Protein AF-A0A1V6EKN6-F1 (afdb_monomer)

pLDDT: mean 97.77, std 1.46, range [88.81, 98.81]

Foldseek 3Di:
DLVLLVQLLVLLLCQLLDLDPVCNVVSLVSNLVSLLVVLVVCCVQPVPALESDPDCDDVLVSCQVVLLLSLLCCQQVVRDHDPDPSRVRVVSNNVSSCPDPVNPPDDSQLSQQQCLVSSNNAPDQGDDPQEDHHSNDPPPPSVPFDRADSHSHPDDDYCVNRVD

Radius of gyration: 16.69 Å; Cα contacts (8 Å, |Δi|>4): 200; chains: 1; bounding box: 36×35×46 Å

Solvent-accessible surface area (backbone atoms only — not comparable to full-atom values): 9500 Å² total; per-residue (Å²): 117,77,86,52,50,62,62,46,50,50,42,52,53,56,42,42,27,52,80,54,74,88,50,46,61,63,38,50,53,52,42,50,53,45,47,31,55,52,12,53,54,38,52,76,70,27,64,88,47,64,38,80,49,98,54,93,43,72,58,47,66,65,45,38,65,52,61,53,53,48,44,39,34,40,55,51,63,70,50,77,82,67,100,42,81,65,33,45,59,36,46,52,33,50,53,51,39,61,68,34,82,94,47,66,89,69,49,64,68,53,43,41,44,39,43,44,38,28,42,70,47,26,56,95,81,42,70,55,93,94,49,91,69,50,51,70,48,73,76,62,50,70,88,80,30,54,81,60,80,50,53,48,86,85,54,83,81,52,41,70,67,42,49,91

Structure (mmCIF, N/CA/C/O backbone):
data_AF-A0A1V6EKN6-F1
#
_entry.id   AF-A0A1V6EKN6-F1
#
loop_
_atom_site.group_PDB
_atom_site.id
_atom_site.type_symbol
_atom_site.label_atom_id
_atom_site.label_alt_id
_atom_site.label_comp_id
_atom_site.label_asym_id
_atom_site.label_entity_id
_atom_site.label_seq_id
_atom_site.pdbx_PDB_ins_code
_atom_site.Cartn_x
_atom_site.Cartn_y
_atom_site.Cartn_z
_atom_site.occupancy
_atom_site.B_iso_or_equiv
_atom_site.auth_seq_id
_atom_site.auth_comp_id
_atom_site.auth_asym_id
_atom_site.a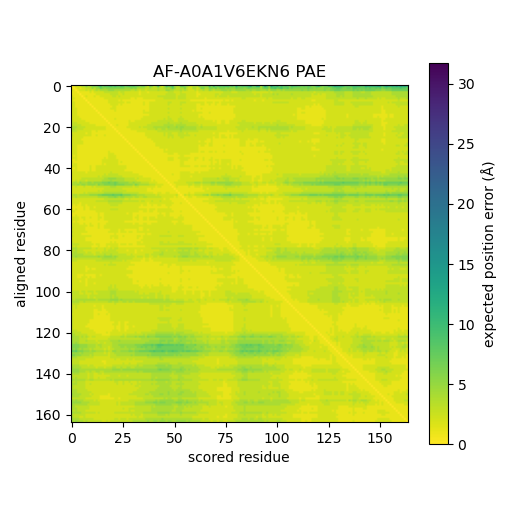uth_atom_id
_atom_site.pdbx_PDB_model_num
ATOM 1 N N . MET A 1 1 ? 17.759 -1.521 -8.367 1.00 88.81 1 MET A N 1
ATOM 2 C CA . MET A 1 1 ? 16.329 -1.623 -8.020 1.00 88.81 1 MET A CA 1
ATOM 3 C C . MET A 1 1 ? 16.087 -1.834 -6.526 1.00 88.81 1 MET A C 1
ATOM 5 O O . MET A 1 1 ? 15.635 -0.910 -5.876 1.00 88.81 1 MET A O 1
ATOM 9 N N . THR A 1 2 ? 16.409 -2.986 -5.925 1.00 92.81 2 THR A N 1
ATOM 10 C CA . THR A 1 2 ? 15.897 -3.352 -4.579 1.00 92.81 2 THR A CA 1
ATOM 11 C C . THR A 1 2 ? 16.437 -2.572 -3.381 1.00 92.81 2 THR A C 1
ATOM 13 O O . THR A 1 2 ? 16.024 -2.876 -2.279 1.00 92.81 2 THR A O 1
ATOM 16 N N . ARG A 1 3 ? 17.337 -1.598 -3.570 1.00 94.31 3 ARG A N 1
ATOM 17 C CA . ARG A 1 3 ? 17.730 -0.623 -2.529 1.00 94.31 3 ARG A CA 1
ATOM 18 C C . ARG A 1 3 ? 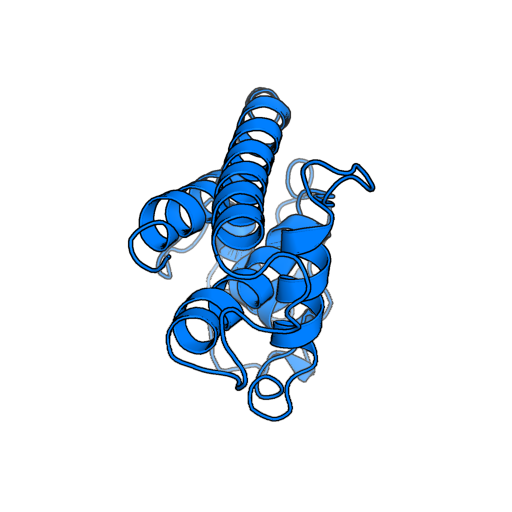16.782 0.588 -2.449 1.00 94.31 3 ARG A C 1
ATOM 20 O O . ARG A 1 3 ? 17.006 1.485 -1.646 1.00 94.31 3 ARG A O 1
ATOM 27 N N . LEU A 1 4 ? 15.813 0.674 -3.365 1.00 95.69 4 LEU A N 1
ATOM 28 C CA . LEU A 1 4 ? 14.796 1.733 -3.426 1.00 95.69 4 LEU A CA 1
ATOM 29 C C . LEU A 1 4 ? 13.544 1.389 -2.598 1.00 95.69 4 LEU A C 1
ATOM 31 O O . LEU A 1 4 ? 12.699 2.240 -2.343 1.00 95.69 4 LEU A O 1
ATOM 35 N N . GLU A 1 5 ? 13.422 0.130 -2.195 1.00 96.94 5 GLU A N 1
ATOM 36 C CA . GLU A 1 5 ? 12.321 -0.452 -1.436 1.00 96.94 5 GLU A CA 1
ATOM 37 C C . GLU A 1 5 ? 12.108 0.204 -0.064 1.00 96.94 5 GLU A C 1
ATOM 39 O O . GLU A 1 5 ? 10.972 0.329 0.378 1.00 96.94 5 GLU A O 1
ATOM 44 N N . GLY A 1 6 ? 13.176 0.634 0.611 1.00 97.62 6 GLY A N 1
ATOM 45 C CA . GLY A 1 6 ? 13.148 1.073 2.000 1.00 97.62 6 GLY A CA 1
ATOM 46 C C . GLY A 1 6 ? 12.480 2.431 2.127 1.00 97.62 6 GLY A C 1
ATOM 47 O O . GLY A 1 6 ? 11.565 2.603 2.934 1.00 97.62 6 GLY A O 1
ATOM 48 N N . GLU A 1 7 ? 12.877 3.377 1.276 1.00 97.56 7 GLU A N 1
ATOM 49 C CA . GLU A 1 7 ? 12.224 4.683 1.169 1.00 97.56 7 GLU A CA 1
ATOM 50 C C . GLU A 1 7 ? 10.791 4.549 0.638 1.00 97.56 7 GLU A C 1
ATOM 52 O O . GLU A 1 7 ? 9.881 5.164 1.192 1.00 97.56 7 GLU A O 1
ATOM 57 N N . PHE A 1 8 ? 10.569 3.699 -0.374 1.00 98.44 8 PHE A N 1
ATOM 58 C CA . PHE A 1 8 ? 9.241 3.426 -0.933 1.00 98.44 8 PHE A CA 1
ATOM 59 C C . PHE A 1 8 ? 8.271 2.892 0.134 1.00 98.44 8 PHE A C 1
ATOM 61 O O . PHE A 1 8 ? 7.187 3.440 0.330 1.00 98.44 8 PHE A O 1
ATOM 68 N N . CYS A 1 9 ? 8.695 1.864 0.874 1.00 98.00 9 CYS A N 1
ATOM 69 C CA . CYS A 1 9 ? 7.962 1.259 1.983 1.00 98.00 9 CYS A CA 1
ATOM 70 C C . CYS A 1 9 ? 7.680 2.285 3.087 1.00 98.00 9 CYS A C 1
ATOM 72 O O . CYS A 1 9 ? 6.528 2.481 3.482 1.00 98.00 9 CYS A O 1
ATOM 74 N N . THR A 1 10 ? 8.723 2.982 3.548 1.00 98.31 10 THR A N 1
ATOM 75 C CA . THR A 1 10 ? 8.615 3.973 4.625 1.00 98.31 10 THR A CA 1
ATOM 76 C C . THR A 1 10 ? 7.638 5.084 4.257 1.00 98.31 10 THR A C 1
ATOM 78 O O . THR A 1 10 ? 6.778 5.421 5.067 1.00 98.31 10 THR A O 1
ATOM 81 N N . GLN A 1 11 ? 7.711 5.613 3.032 1.00 98.62 11 GLN A N 1
ATOM 82 C CA . GLN A 1 11 ? 6.824 6.680 2.574 1.00 98.62 11 GLN A CA 1
ATOM 83 C C . GLN A 1 11 ? 5.352 6.258 2.626 1.00 98.62 11 GLN A C 1
ATOM 85 O O . GLN A 1 11 ? 4.531 6.993 3.175 1.00 98.62 11 GLN A O 1
ATOM 90 N N . GLY A 1 12 ? 5.013 5.071 2.113 1.00 98.62 12 GLY A N 1
ATOM 91 C CA . GLY A 1 12 ? 3.629 4.595 2.122 1.00 98.62 12 GLY A CA 1
ATOM 92 C C . GLY A 1 12 ? 3.100 4.317 3.531 1.00 98.62 12 GLY A C 1
ATOM 93 O O . GLY A 1 12 ? 1.957 4.656 3.836 1.00 98.62 12 GLY A O 1
ATOM 94 N N . TYR A 1 13 ? 3.934 3.784 4.429 1.00 98.69 13 TYR A N 1
ATOM 95 C CA . TYR A 1 13 ? 3.543 3.566 5.824 1.00 98.69 13 TYR A CA 1
ATOM 96 C C . TYR A 1 13 ? 3.384 4.866 6.619 1.00 98.69 13 TYR A C 1
ATOM 98 O O . TYR A 1 13 ? 2.426 5.012 7.377 1.00 98.69 13 TYR A O 1
ATOM 106 N N . VAL A 1 14 ? 4.282 5.836 6.433 1.00 98.62 14 VAL A N 1
ATOM 107 C CA . VAL A 1 14 ? 4.130 7.172 7.027 1.00 98.62 14 VAL A CA 1
ATOM 108 C C . VAL A 1 14 ? 2.857 7.839 6.506 1.00 98.62 14 VAL A C 1
ATOM 110 O O . VAL A 1 14 ? 2.146 8.481 7.280 1.00 98.62 14 VAL A O 1
ATOM 113 N N . PHE A 1 15 ? 2.537 7.654 5.222 1.00 98.69 15 PHE A N 1
ATOM 114 C CA . PHE A 1 15 ? 1.326 8.203 4.632 1.00 98.69 15 PHE A CA 1
ATOM 115 C C . PHE A 1 15 ? 0.061 7.588 5.247 1.00 98.69 15 PHE A C 1
ATOM 117 O O . PHE A 1 15 ? -0.749 8.314 5.825 1.00 98.69 15 PHE A O 1
ATOM 124 N N . VAL A 1 16 ? -0.081 6.259 5.245 1.00 98.62 16 VAL A N 1
ATOM 125 C CA . VAL A 1 16 ? -1.283 5.622 5.808 1.00 98.62 16 VAL A CA 1
ATOM 126 C C . VAL A 1 16 ? -1.446 5.899 7.305 1.00 98.62 16 VAL A C 1
ATOM 128 O O . VAL A 1 16 ? -2.569 6.102 7.750 1.00 98.62 16 VAL A O 1
ATOM 131 N N . MET A 1 17 ? -0.361 6.014 8.077 1.00 98.50 17 MET A N 1
ATOM 132 C CA . MET A 1 17 ? -0.445 6.278 9.521 1.00 98.50 17 MET A CA 1
ATOM 133 C C . MET A 1 17 ? -0.704 7.742 9.886 1.00 98.50 17 MET A C 1
ATOM 135 O O . MET A 1 17 ? -1.119 8.034 11.009 1.00 98.50 17 MET A O 1
ATOM 139 N N . ASN A 1 18 ? -0.506 8.681 8.962 1.00 98.44 18 ASN A N 1
ATOM 140 C CA . ASN A 1 18 ? -0.689 10.103 9.228 1.00 98.44 18 ASN A CA 1
ATOM 141 C C . ASN A 1 18 ? -2.134 10.444 9.642 1.00 98.44 18 ASN A C 1
ATOM 143 O O . ASN A 1 18 ? -3.049 10.272 8.846 1.00 98.44 18 ASN A O 1
ATOM 147 N N . GLN A 1 19 ? -2.328 11.003 10.841 1.00 98.06 19 GLN A N 1
ATOM 148 C CA . GLN A 1 19 ? -3.636 11.483 11.322 1.00 98.06 19 GLN A CA 1
ATOM 149 C C . GLN A 1 19 ? -3.855 12.993 11.112 1.00 98.06 19 GLN A C 1
ATOM 151 O O . GLN A 1 19 ? -4.906 13.512 11.467 1.00 98.06 19 GLN A O 1
ATOM 156 N N . ASN A 1 20 ? -2.884 13.714 10.538 1.00 98.06 20 ASN A N 1
ATOM 157 C CA . ASN A 1 20 ? -3.021 15.141 10.246 1.00 98.06 20 ASN A CA 1
ATOM 158 C C . ASN A 1 20 ? -3.422 15.357 8.775 1.00 98.06 20 ASN A C 1
ATOM 160 O O . ASN A 1 20 ? -2.596 15.185 7.875 1.00 98.06 20 ASN A O 1
ATOM 164 N N . SER A 1 21 ? -4.668 15.766 8.529 1.00 97.12 21 SER A N 1
ATOM 165 C CA . SER A 1 21 ? -5.197 16.007 7.179 1.00 97.12 21 SER A CA 1
ATOM 166 C C . SER A 1 21 ? -4.438 17.096 6.409 1.00 97.12 21 SER A C 1
ATOM 168 O O . SER A 1 21 ? -4.288 16.980 5.195 1.00 97.12 21 SER A O 1
ATOM 170 N N . GLU A 1 22 ? -3.860 18.091 7.085 1.00 98.12 22 GLU A N 1
ATOM 171 C CA . GLU A 1 22 ? -3.063 19.154 6.450 1.00 98.12 22 GLU A CA 1
ATOM 172 C C . GLU A 1 22 ? -1.770 18.616 5.820 1.00 98.12 22 GLU A C 1
ATOM 174 O O . GLU A 1 22 ? -1.237 19.193 4.874 1.00 98.12 22 GLU A O 1
ATOM 179 N N . ARG A 1 23 ? -1.261 17.478 6.312 1.00 98.19 23 ARG A N 1
ATOM 180 C CA . ARG A 1 23 ? -0.052 16.829 5.777 1.00 98.19 23 ARG A CA 1
ATOM 181 C C . ARG A 1 23 ? -0.335 15.866 4.630 1.00 98.19 23 ARG A C 1
ATOM 183 O O . ARG A 1 23 ? 0.617 15.366 4.029 1.00 98.19 23 ARG A O 1
ATOM 190 N N . ARG A 1 24 ? -1.609 15.587 4.337 1.00 98.38 24 ARG A N 1
ATOM 191 C CA . ARG A 1 24 ? -2.024 14.585 3.349 1.00 98.38 24 ARG A CA 1
ATOM 192 C C . ARG A 1 24 ? -1.392 14.838 1.983 1.00 98.38 24 ARG A C 1
ATOM 194 O O . ARG A 1 24 ? -0.789 13.929 1.424 1.00 98.38 24 ARG A O 1
ATOM 201 N N . GLU A 1 25 ? -1.467 16.071 1.483 1.00 98.44 25 GLU A N 1
ATOM 202 C CA . GLU A 1 25 ? -0.964 16.386 0.141 1.00 98.44 25 GLU A CA 1
ATOM 203 C C . GLU A 1 25 ? 0.557 16.232 0.041 1.00 98.44 25 GLU A C 1
ATOM 205 O O . GLU A 1 25 ? 1.059 15.579 -0.867 1.00 98.44 25 GLU A O 1
ATOM 210 N N . ALA A 1 26 ? 1.302 16.719 1.035 1.00 98.62 26 ALA A N 1
ATOM 211 C CA . ALA A 1 26 ? 2.755 16.561 1.061 1.00 98.62 26 ALA A CA 1
ATOM 212 C C . ALA A 1 26 ? 3.186 15.079 1.083 1.00 98.62 26 ALA A C 1
ATOM 214 O O . ALA A 1 26 ? 4.195 14.702 0.484 1.00 98.62 26 ALA A O 1
ATOM 215 N N . LEU A 1 27 ? 2.425 14.219 1.768 1.00 98.75 27 LEU A N 1
ATOM 216 C CA . LEU A 1 27 ? 2.689 12.778 1.820 1.00 98.75 27 LEU A CA 1
ATOM 217 C C . LEU A 1 27 ? 2.309 12.073 0.513 1.00 98.75 27 LEU A C 1
ATOM 219 O O . LEU A 1 27 ? 3.058 11.197 0.069 1.00 98.75 27 LEU A O 1
ATOM 223 N N . ARG A 1 28 ? 1.215 12.501 -0.130 1.00 98.75 28 ARG A N 1
ATOM 224 C CA . ARG A 1 28 ? 0.832 12.084 -1.484 1.00 98.75 28 ARG A CA 1
ATOM 225 C C . ARG A 1 28 ? 1.933 12.420 -2.487 1.00 98.75 28 ARG A C 1
ATOM 227 O O . ARG A 1 28 ? 2.390 11.528 -3.196 1.00 98.75 28 ARG A O 1
ATOM 234 N N . GLU A 1 29 ? 2.410 13.662 -2.514 1.00 98.69 29 GLU A N 1
ATOM 235 C CA . GLU A 1 29 ? 3.522 14.079 -3.377 1.00 98.69 29 GLU A CA 1
ATOM 236 C C . GLU A 1 29 ? 4.796 13.273 -3.105 1.00 98.69 29 GLU A C 1
ATOM 238 O O . GLU A 1 29 ? 5.493 12.868 -4.036 1.00 98.69 29 GLU A O 1
ATOM 243 N N . GLY A 1 30 ? 5.102 13.007 -1.832 1.00 98.69 30 GLY A N 1
ATOM 244 C CA . GLY A 1 30 ? 6.216 12.144 -1.452 1.00 98.69 30 GLY A CA 1
ATOM 245 C C . GLY A 1 30 ? 6.076 10.736 -2.033 1.00 98.69 30 GLY A C 1
ATOM 246 O O . GLY A 1 30 ? 7.043 10.200 -2.569 1.00 98.69 30 GLY A O 1
ATOM 247 N N . MET A 1 31 ? 4.872 10.159 -1.998 1.00 98.75 31 MET A N 1
ATOM 248 C CA . MET A 1 31 ? 4.600 8.846 -2.585 1.00 98.75 31 MET A CA 1
ATOM 249 C C . MET A 1 31 ? 4.761 8.857 -4.112 1.00 98.75 31 MET A C 1
ATOM 251 O O . MET A 1 31 ? 5.389 7.956 -4.669 1.00 98.75 31 MET A O 1
ATOM 255 N N . LEU A 1 32 ? 4.270 9.902 -4.788 1.00 98.81 32 LEU A N 1
ATOM 256 C CA . LEU A 1 32 ? 4.445 10.081 -6.234 1.00 98.81 32 LEU A CA 1
ATOM 257 C C . LEU A 1 32 ? 5.923 10.170 -6.629 1.00 98.81 32 LEU A C 1
ATOM 259 O O . LEU A 1 32 ? 6.338 9.510 -7.578 1.00 98.81 32 LEU A O 1
ATOM 263 N N . LYS A 1 33 ? 6.746 10.899 -5.864 1.00 98.69 33 LYS A N 1
ATOM 264 C CA . LYS A 1 33 ? 8.202 10.969 -6.091 1.00 98.69 33 LYS A CA 1
ATOM 265 C C . LYS A 1 33 ? 8.866 9.594 -6.017 1.00 98.69 33 LYS A C 1
ATOM 267 O O . LYS A 1 33 ? 9.761 9.310 -6.810 1.00 98.69 33 LYS A O 1
ATOM 272 N N . GLN A 1 34 ? 8.420 8.727 -5.105 1.00 98.75 34 GLN A N 1
ATOM 273 C CA . GLN A 1 34 ? 8.945 7.363 -5.026 1.00 98.75 34 GLN A CA 1
ATOM 274 C C . GLN A 1 34 ? 8.557 6.535 -6.261 1.00 98.75 34 GLN A C 1
ATOM 276 O O . GLN A 1 34 ? 9.409 5.850 -6.820 1.00 98.75 34 GLN A O 1
ATOM 281 N N . TYR A 1 35 ? 7.315 6.645 -6.746 1.00 98.69 35 TYR A N 1
ATOM 282 C CA . TYR A 1 35 ? 6.912 5.996 -8.001 1.00 98.69 35 TYR A CA 1
ATOM 283 C C . TYR A 1 35 ? 7.682 6.524 -9.218 1.00 98.69 35 TYR A C 1
ATOM 285 O O . TYR A 1 35 ? 8.125 5.716 -10.029 1.00 98.69 35 TYR A O 1
ATOM 293 N N . ALA A 1 36 ? 7.903 7.838 -9.324 1.00 98.62 36 ALA A N 1
ATOM 294 C CA . ALA A 1 36 ? 8.723 8.425 -10.389 1.00 98.62 36 ALA A CA 1
ATOM 295 C C . ALA A 1 36 ? 10.156 7.866 -10.370 1.00 98.62 36 ALA A C 1
ATOM 297 O O . ALA A 1 36 ? 10.671 7.440 -11.395 1.00 98.62 36 ALA A O 1
ATOM 298 N N . ARG A 1 37 ? 10.773 7.746 -9.187 1.00 98.62 37 ARG A N 1
ATOM 299 C CA . ARG A 1 37 ? 12.119 7.166 -9.049 1.00 98.62 37 ARG A CA 1
ATOM 300 C C . ARG A 1 37 ? 12.187 5.703 -9.501 1.00 98.62 37 ARG A C 1
ATOM 302 O O . ARG A 1 37 ? 13.180 5.289 -10.096 1.00 98.62 37 ARG A O 1
ATOM 309 N N . LEU A 1 38 ? 11.152 4.911 -9.212 1.00 98.62 38 LEU A N 1
ATOM 310 C CA . LEU A 1 38 ? 11.047 3.540 -9.724 1.00 98.62 38 LEU A CA 1
ATOM 311 C C . LEU A 1 38 ? 10.857 3.529 -11.247 1.00 98.62 38 LEU A C 1
ATOM 313 O O . LEU A 1 38 ? 11.459 2.697 -11.922 1.00 98.62 38 LEU A O 1
ATOM 317 N N . ASN A 1 39 ? 10.053 4.452 -11.779 1.00 98.69 39 ASN A N 1
ATOM 318 C CA . ASN A 1 39 ? 9.840 4.615 -13.214 1.00 98.69 39 ASN A CA 1
ATOM 319 C C . ASN A 1 39 ? 11.150 4.922 -13.942 1.00 98.69 39 ASN A C 1
ATOM 321 O O . ASN A 1 39 ? 11.481 4.223 -14.892 1.00 98.69 39 ASN A O 1
ATOM 325 N N . ASP A 1 40 ? 11.915 5.900 -13.460 1.00 98.56 40 ASP A N 1
ATOM 326 C CA . ASP A 1 40 ? 13.195 6.298 -14.051 1.00 98.56 40 ASP A CA 1
ATOM 327 C C . ASP A 1 40 ? 14.179 5.122 -14.093 1.00 98.56 40 ASP A C 1
ATOM 329 O O . ASP A 1 40 ? 14.785 4.855 -15.129 1.00 98.56 40 ASP A O 1
ATOM 333 N N . PHE A 1 41 ? 14.265 4.346 -13.004 1.00 98.62 41 PHE A N 1
ATOM 334 C CA . PHE A 1 41 ? 15.094 3.140 -12.969 1.00 98.62 41 PHE A CA 1
ATOM 335 C C . PHE A 1 41 ? 14.649 2.106 -14.017 1.00 98.62 41 PHE A C 1
ATOM 337 O O . PHE A 1 41 ? 15.477 1.503 -14.699 1.00 98.62 41 PHE A O 1
ATOM 344 N N . LEU A 1 42 ? 13.342 1.872 -14.152 1.00 98.62 42 LEU A N 1
ATOM 345 C CA . LEU A 1 42 ? 12.816 0.922 -15.133 1.00 98.62 42 LEU A CA 1
ATOM 346 C C . LEU A 1 42 ? 13.025 1.408 -16.571 1.00 98.62 42 LEU A C 1
ATOM 348 O O . LEU A 1 42 ? 13.329 0.595 -17.436 1.00 98.62 42 LEU A O 1
ATOM 352 N N . MET A 1 43 ? 12.899 2.710 -16.825 1.00 98.44 43 ME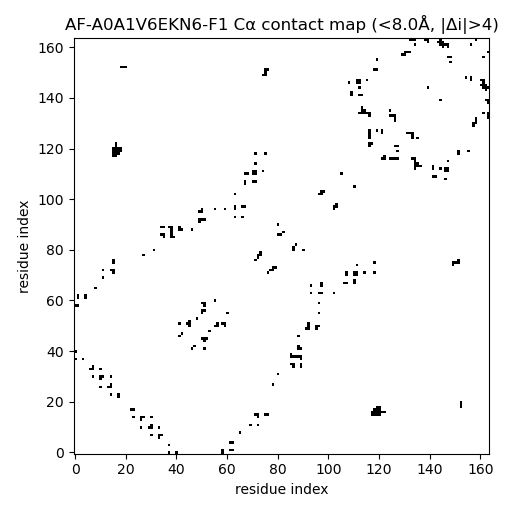T A N 1
ATOM 353 C CA . MET A 1 43 ? 13.160 3.306 -18.137 1.00 98.44 43 MET A CA 1
ATOM 354 C C . MET A 1 43 ? 14.630 3.186 -18.545 1.00 98.44 43 MET A C 1
ATOM 356 O O . MET A 1 43 ? 14.916 2.946 -19.714 1.00 98.44 43 MET A O 1
ATOM 360 N N . GLU A 1 44 ? 15.562 3.313 -17.598 1.00 98.25 44 GLU A N 1
ATOM 361 C CA . GLU A 1 44 ? 16.997 3.163 -17.862 1.00 98.25 44 GLU A CA 1
ATOM 362 C C . GLU A 1 44 ? 17.382 1.717 -18.216 1.00 98.25 44 GLU A C 1
ATOM 364 O O . GLU A 1 44 ? 18.247 1.492 -19.063 1.00 98.25 44 GLU A O 1
ATOM 369 N N . HIS A 1 45 ? 16.755 0.729 -17.573 1.00 98.06 45 HIS A N 1
ATOM 370 C CA . HIS A 1 45 ? 17.226 -0.658 -17.627 1.00 98.06 45 HIS A CA 1
ATOM 371 C C . HIS A 1 45 ? 16.333 -1.622 -18.412 1.00 98.06 45 HIS A C 1
ATOM 373 O O . HIS A 1 45 ? 16.831 -2.628 -18.911 1.00 98.06 45 HIS A O 1
ATOM 379 N N . ALA A 1 46 ? 15.034 -1.348 -18.517 1.00 97.50 46 ALA A N 1
ATOM 380 C CA . ALA A 1 46 ? 14.061 -2.220 -19.168 1.00 97.50 46 ALA A CA 1
ATOM 381 C C . ALA A 1 46 ? 12.856 -1.418 -19.698 1.00 97.50 46 ALA A C 1
ATOM 383 O O . ALA A 1 46 ? 11.729 -1.689 -19.273 1.00 97.50 46 ALA A O 1
ATOM 384 N N . PRO A 1 47 ? 13.049 -0.432 -20.597 1.00 97.44 47 PRO A N 1
ATOM 385 C CA . PRO A 1 47 ? 11.989 0.490 -21.020 1.00 97.44 47 PRO A CA 1
ATOM 386 C C . PRO A 1 47 ? 10.778 -0.217 -21.642 1.00 97.44 47 PRO A C 1
ATOM 388 O O . PRO A 1 47 ? 9.647 0.167 -21.365 1.00 97.44 47 PRO A O 1
ATOM 391 N N . ASP A 1 48 ? 11.008 -1.301 -22.385 1.00 96.50 48 ASP A N 1
ATOM 392 C CA . ASP A 1 48 ? 9.956 -2.050 -23.089 1.00 96.50 48 ASP A CA 1
ATOM 393 C C . ASP A 1 48 ? 9.574 -3.373 -22.390 1.00 96.50 48 ASP A C 1
ATOM 395 O O . ASP A 1 48 ? 8.742 -4.136 -22.880 1.00 96.50 48 ASP A O 1
ATOM 399 N N . GLY A 1 49 ? 10.207 -3.681 -21.253 1.00 96.00 49 GLY A N 1
ATOM 400 C CA . GLY A 1 49 ? 10.024 -4.947 -20.540 1.00 96.00 49 GLY A CA 1
ATOM 401 C C . GLY A 1 49 ? 8.691 -5.033 -19.791 1.00 96.00 49 GLY A C 1
ATOM 402 O O . GLY A 1 49 ? 8.179 -4.038 -19.279 1.00 96.00 49 GLY A O 1
ATOM 403 N N . THR A 1 50 ? 8.151 -6.246 -19.647 1.00 97.88 50 THR A N 1
ATOM 404 C CA . THR A 1 50 ? 7.024 -6.490 -18.723 1.00 97.88 50 THR A CA 1
ATOM 405 C C . THR A 1 50 ? 7.514 -6.411 -17.274 1.00 97.88 50 THR A C 1
ATOM 407 O O . THR A 1 50 ? 7.021 -5.607 -16.479 1.00 97.88 50 THR A O 1
ATOM 410 N N . TYR A 1 51 ? 8.556 -7.184 -16.960 1.00 98.50 51 TYR A N 1
ATOM 411 C CA . TYR A 1 51 ? 9.277 -7.168 -15.688 1.00 98.50 51 TYR A CA 1
ATOM 412 C C . TYR A 1 51 ? 10.583 -6.368 -15.809 1.00 98.50 51 TYR A C 1
ATOM 414 O O . TYR A 1 51 ? 10.803 -5.685 -16.814 1.00 98.50 51 TYR A O 1
ATOM 422 N N . LEU A 1 52 ? 11.424 -6.375 -14.770 1.00 98.19 52 LEU A N 1
ATOM 423 C CA . LEU A 1 52 ? 12.760 -5.774 -14.842 1.00 98.19 52 LEU A CA 1
ATOM 424 C C . LEU A 1 52 ? 13.687 -6.551 -15.793 1.00 98.19 52 LEU A C 1
ATOM 426 O O . LEU A 1 52 ? 14.543 -5.956 -16.438 1.00 98.19 52 LEU A O 1
ATOM 430 N N . PHE A 1 53 ? 13.509 -7.866 -15.866 1.00 97.06 53 PHE A N 1
ATOM 431 C CA . PHE A 1 53 ? 14.160 -8.752 -16.829 1.00 97.06 53 PHE A CA 1
ATOM 432 C C . PHE A 1 53 ? 13.084 -9.607 -17.513 1.00 97.06 53 PHE A C 1
ATOM 434 O O . PHE A 1 53 ? 11.908 -9.248 -17.486 1.00 97.06 53 PHE A O 1
ATOM 441 N N . ASP A 1 54 ? 13.475 -10.721 -18.123 1.00 95.81 54 ASP A N 1
ATOM 442 C CA . ASP A 1 54 ? 12.565 -11.554 -18.915 1.00 95.81 54 ASP A CA 1
ATOM 443 C C . ASP A 1 54 ? 11.447 -12.196 -18.069 1.00 95.81 54 ASP A C 1
ATOM 445 O O . ASP A 1 54 ? 10.307 -12.288 -18.521 1.00 95.81 54 ASP A O 1
ATOM 449 N N . ASP A 1 55 ? 11.747 -12.563 -16.819 1.00 97.56 55 ASP A N 1
ATOM 450 C CA . ASP A 1 55 ? 10.838 -13.285 -15.923 1.00 97.56 55 ASP A CA 1
ATOM 451 C C . ASP A 1 55 ? 10.540 -12.520 -14.623 1.00 97.56 55 ASP A C 1
ATOM 453 O O . ASP A 1 55 ? 11.297 -11.641 -14.197 1.00 97.56 55 ASP A O 1
ATOM 457 N N . PHE A 1 56 ? 9.454 -12.911 -13.944 1.00 98.38 56 PHE A N 1
ATOM 458 C CA . PHE A 1 56 ? 9.148 -12.455 -12.586 1.00 98.38 56 PHE A CA 1
ATOM 459 C C . PHE A 1 56 ? 10.265 -12.908 -11.636 1.00 98.38 56 PHE A C 1
ATOM 461 O O . PHE A 1 56 ? 10.405 -14.098 -11.341 1.00 98.38 56 PHE A O 1
ATOM 468 N N . GLY A 1 57 ? 11.070 -11.960 -11.157 1.00 97.69 57 GLY A N 1
ATOM 469 C CA . GLY A 1 57 ? 12.321 -12.258 -10.480 1.00 97.69 57 GLY A CA 1
ATOM 470 C C . GLY A 1 57 ? 12.442 -11.624 -9.101 1.00 97.69 57 GLY A C 1
ATOM 471 O O . GLY A 1 57 ? 11.482 -11.432 -8.349 1.00 97.69 57 GLY A O 1
ATOM 472 N N . TRP A 1 58 ? 13.689 -11.327 -8.742 1.00 98.25 58 TRP A N 1
ATOM 473 C CA . TRP A 1 58 ? 14.048 -10.815 -7.423 1.00 98.25 58 TRP A CA 1
ATOM 474 C C . TRP A 1 58 ? 13.400 -9.459 -7.116 1.00 98.25 58 TRP A C 1
ATOM 476 O O . TRP A 1 58 ? 12.889 -9.254 -6.016 1.00 98.25 58 TRP A O 1
ATOM 486 N N . ALA A 1 59 ? 13.403 -8.531 -8.078 1.00 98.38 59 ALA A N 1
ATOM 487 C CA . ALA A 1 59 ? 12.835 -7.203 -7.869 1.00 98.38 59 ALA A CA 1
ATOM 488 C C . ALA A 1 59 ? 11.316 -7.278 -7.673 1.00 98.38 59 ALA A C 1
ATOM 490 O O . ALA A 1 59 ? 10.789 -6.710 -6.721 1.00 98.38 59 ALA A O 1
ATOM 491 N N . GLU A 1 60 ? 10.628 -8.034 -8.519 1.00 98.75 60 GLU A N 1
ATOM 492 C CA . GLU A 1 60 ? 9.186 -8.238 -8.448 1.00 98.75 60 GLU A CA 1
ATOM 493 C C . GLU A 1 60 ? 8.799 -8.906 -7.124 1.00 98.75 60 GLU A C 1
ATOM 495 O O . GLU A 1 60 ? 7.871 -8.454 -6.455 1.00 98.75 60 GLU A O 1
ATOM 500 N N . THR A 1 61 ? 9.563 -9.908 -6.677 1.00 98.38 61 THR A N 1
ATOM 501 C CA . THR A 1 61 ? 9.345 -10.571 -5.380 1.00 98.38 61 THR A CA 1
ATOM 502 C C . THR A 1 61 ? 9.447 -9.591 -4.205 1.00 98.38 61 THR A C 1
ATOM 504 O O . THR A 1 61 ? 8.674 -9.687 -3.253 1.00 98.38 61 THR A O 1
ATOM 507 N N . VAL A 1 62 ? 10.365 -8.619 -4.269 1.00 98.44 62 VAL A N 1
ATOM 508 C CA . VAL A 1 62 ? 10.518 -7.584 -3.233 1.00 98.44 62 VAL A CA 1
ATOM 509 C C . VAL A 1 62 ? 9.383 -6.557 -3.274 1.00 98.44 62 VAL A C 1
ATOM 511 O O . VAL A 1 62 ? 8.849 -6.200 -2.225 1.00 98.44 62 VAL A O 1
ATOM 514 N N . PHE A 1 63 ? 9.009 -6.060 -4.454 1.00 98.69 63 PHE A N 1
ATOM 515 C CA . PHE A 1 63 ? 8.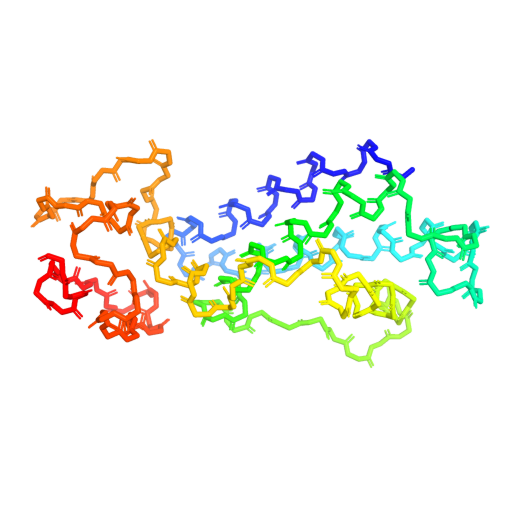083 -4.927 -4.574 1.00 98.69 63 PHE A CA 1
ATOM 516 C C . PHE A 1 63 ? 6.603 -5.318 -4.607 1.00 98.69 63 PHE A C 1
ATOM 518 O O . PHE A 1 63 ? 5.774 -4.558 -4.105 1.00 98.69 63 PHE A O 1
ATOM 525 N N . THR A 1 64 ? 6.254 -6.500 -5.124 1.00 98.75 64 THR A N 1
ATOM 526 C CA . THR A 1 64 ? 4.853 -6.947 -5.253 1.00 98.75 64 THR A CA 1
ATOM 527 C C . THR A 1 64 ? 4.082 -6.869 -3.930 1.00 98.75 64 THR A C 1
ATOM 529 O O . THR A 1 64 ? 3.013 -6.254 -3.906 1.00 98.75 64 THR A O 1
ATOM 532 N N . PRO A 1 65 ? 4.614 -7.359 -2.790 1.00 98.44 65 PRO A N 1
ATOM 533 C CA . PRO A 1 65 ? 3.910 -7.250 -1.514 1.00 98.44 65 PRO A CA 1
ATOM 534 C C . PRO A 1 65 ? 3.724 -5.806 -1.027 1.00 98.44 65 PRO A C 1
ATOM 536 O O . PRO A 1 65 ? 2.834 -5.550 -0.217 1.00 98.44 65 PRO A O 1
ATOM 539 N N . PHE A 1 66 ? 4.559 -4.855 -1.457 1.00 98.38 66 PHE A N 1
ATOM 540 C CA . PHE A 1 66 ? 4.379 -3.439 -1.121 1.00 98.38 66 PHE A CA 1
ATOM 541 C C . PHE A 1 66 ? 3.316 -2.783 -1.997 1.00 98.38 66 PHE A C 1
ATOM 543 O O . PHE A 1 66 ? 2.489 -2.047 -1.466 1.00 98.38 66 PHE A O 1
ATOM 550 N N . PHE A 1 67 ? 3.261 -3.113 -3.290 1.00 98.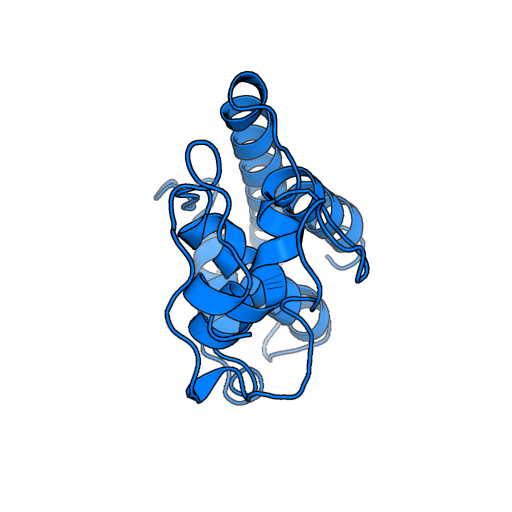56 67 PHE A N 1
ATOM 551 C CA . PHE A 1 67 ? 2.160 -2.684 -4.155 1.00 98.56 67 PHE A CA 1
ATOM 552 C C . PHE A 1 67 ? 0.806 -3.156 -3.622 1.00 98.56 67 PHE A C 1
ATOM 554 O O . PHE A 1 67 ? -0.118 -2.355 -3.527 1.00 98.56 67 PHE A O 1
ATOM 561 N N . MET A 1 68 ? 0.719 -4.415 -3.181 1.00 98.62 68 MET A N 1
ATOM 562 C CA . MET A 1 68 ? -0.485 -4.951 -2.536 1.00 98.62 68 MET A CA 1
ATOM 563 C C . MET A 1 68 ? -0.833 -4.210 -1.250 1.00 98.62 68 MET A C 1
ATOM 565 O O . MET A 1 68 ? -1.968 -3.798 -1.049 1.00 98.62 68 MET A O 1
ATOM 569 N N . ARG A 1 69 ? 0.140 -4.009 -0.354 1.00 98.06 69 ARG A N 1
ATOM 570 C CA . ARG A 1 69 ? -0.111 -3.280 0.896 1.00 98.06 69 ARG A CA 1
ATOM 571 C C . ARG A 1 69 ? -0.640 -1.880 0.616 1.00 98.06 69 ARG A C 1
ATOM 573 O O . ARG A 1 69 ? -1.604 -1.460 1.240 1.00 98.06 69 ARG A O 1
ATOM 580 N N . PHE A 1 70 ? -0.095 -1.192 -0.379 1.00 98.56 70 PHE A N 1
ATOM 581 C CA . PHE A 1 70 ? -0.512 0.164 -0.723 1.00 98.56 70 PHE A CA 1
ATOM 582 C C . PHE A 1 70 ? -1.923 0.273 -1.313 1.00 98.56 70 PHE A C 1
ATOM 584 O O . PHE A 1 70 ? -2.410 1.392 -1.463 1.00 98.56 70 PHE A O 1
ATOM 591 N N . TRP A 1 71 ? -2.658 -0.832 -1.482 1.00 98.81 71 TRP A N 1
ATOM 592 C CA . TRP A 1 71 ? -4.115 -0.786 -1.623 1.00 98.81 71 TRP A CA 1
ATOM 593 C C . TRP A 1 71 ? -4.813 -0.069 -0.455 1.00 98.81 71 TRP A C 1
ATOM 595 O O . TRP A 1 71 ? -5.892 0.495 -0.650 1.00 98.81 71 TRP A O 1
ATOM 605 N N . PHE A 1 72 ? -4.205 -0.016 0.740 1.00 98.50 72 PHE A N 1
ATOM 606 C CA . PHE A 1 72 ? -4.712 0.830 1.825 1.00 98.50 72 PHE A CA 1
ATOM 607 C C . PHE A 1 72 ? -4.641 2.331 1.496 1.00 98.50 72 PHE A C 1
ATOM 609 O O . PHE A 1 72 ? -5.459 3.087 2.006 1.00 98.50 72 PHE A O 1
ATOM 616 N N . LEU A 1 73 ? -3.713 2.784 0.640 1.00 98.75 73 LEU A N 1
ATOM 617 C CA . LEU A 1 73 ? -3.624 4.191 0.231 1.00 98.75 73 LEU A CA 1
ATOM 618 C C . LEU A 1 73 ? -4.710 4.493 -0.796 1.00 98.75 73 LEU A C 1
ATOM 620 O O . LEU A 1 73 ? -5.366 5.526 -0.718 1.00 98.75 73 LEU A O 1
ATOM 624 N N . GLU A 1 74 ? -4.955 3.566 -1.722 1.00 98.44 74 GLU A N 1
ATOM 625 C CA . GLU A 1 74 ? -6.077 3.682 -2.658 1.00 98.44 74 GLU A CA 1
ATOM 626 C C . GLU A 1 74 ? -7.415 3.779 -1.917 1.00 98.44 74 GLU A C 1
ATOM 628 O O . GLU A 1 74 ? -8.292 4.545 -2.307 1.00 98.44 74 GLU A O 1
ATOM 633 N N . TYR A 1 75 ? -7.581 3.004 -0.840 1.00 98.81 75 TYR A N 1
ATOM 634 C CA . TYR A 1 75 ? -8.821 2.990 -0.074 1.00 98.81 75 TYR A CA 1
ATOM 635 C C . TYR A 1 75 ? -8.932 4.175 0.893 1.00 98.81 75 TYR A C 1
ATOM 637 O O . TYR A 1 75 ? -9.837 4.984 0.749 1.00 98.81 75 TYR A O 1
ATOM 645 N N . TYR A 1 76 ? -8.031 4.313 1.866 1.00 98.75 76 TYR A N 1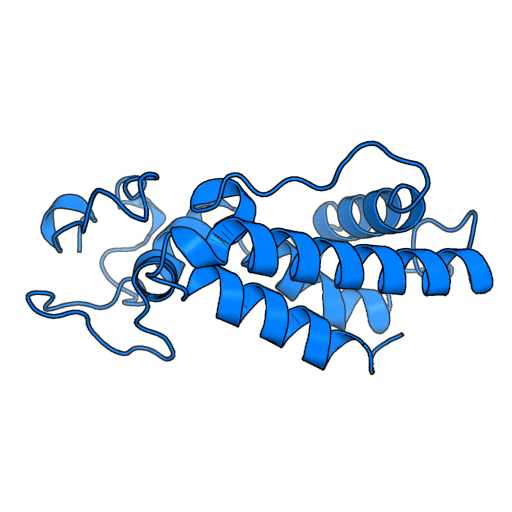
ATOM 646 C CA . TYR A 1 76 ? -8.174 5.298 2.949 1.00 98.75 76 TYR A CA 1
ATOM 647 C C . TYR A 1 76 ? -7.694 6.705 2.589 1.00 98.75 76 TYR A C 1
ATOM 649 O O . TYR A 1 76 ? -8.015 7.656 3.297 1.00 98.75 76 TYR A O 1
ATOM 657 N N . GLU A 1 77 ? -6.893 6.839 1.532 1.00 98.50 77 GLU A N 1
ATOM 658 C CA . GLU A 1 77 ? -6.269 8.105 1.143 1.00 98.50 77 GLU A CA 1
ATOM 659 C C . GLU A 1 77 ? -6.650 8.554 -0.263 1.00 98.50 77 GLU A C 1
ATOM 661 O O . GLU A 1 77 ? -6.123 9.566 -0.715 1.00 98.50 77 GLU A O 1
ATOM 666 N N . ASP A 1 78 ? -7.536 7.843 -0.969 1.00 98.00 78 ASP A N 1
ATOM 667 C CA . ASP A 1 78 ? -7.875 8.125 -2.374 1.00 98.00 78 ASP A CA 1
ATOM 668 C C . ASP A 1 78 ? -6.629 8.305 -3.262 1.00 98.00 78 ASP A C 1
ATOM 670 O O . ASP A 1 78 ? -6.596 9.128 -4.181 1.00 98.00 78 ASP A O 1
ATOM 674 N N . PHE A 1 79 ? -5.555 7.577 -2.948 1.00 98.31 79 PHE A N 1
ATOM 675 C CA . PHE A 1 79 ? -4.319 7.655 -3.707 1.00 98.31 79 PHE A CA 1
ATOM 676 C C . PHE A 1 79 ? -4.468 6.889 -5.018 1.00 98.31 79 PHE A C 1
ATOM 678 O O . PHE A 1 79 ? -4.773 5.700 -5.018 1.00 98.31 79 PHE A O 1
ATOM 685 N N . ASP A 1 80 ? -4.160 7.554 -6.123 1.00 96.38 80 ASP A N 1
ATOM 686 C CA . ASP A 1 80 ? -3.959 6.917 -7.416 1.00 96.38 80 ASP A CA 1
ATOM 687 C C . ASP A 1 80 ? -2.701 7.484 -8.077 1.00 96.38 80 ASP A C 1
ATOM 689 O O . ASP A 1 80 ? -2.289 8.623 -7.829 1.00 96.38 80 ASP A O 1
ATOM 693 N N . LEU A 1 81 ? -2.083 6.662 -8.917 1.00 96.25 81 LEU A N 1
ATOM 694 C CA . LEU A 1 81 ? -0.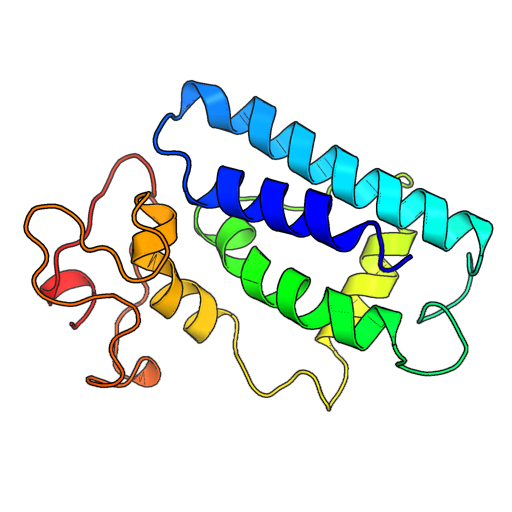941 7.053 -9.718 1.00 96.25 81 LEU A CA 1
ATOM 695 C C . LEU A 1 81 ? -1.459 7.812 -10.955 1.00 96.25 81 LEU A C 1
ATOM 697 O O . LEU A 1 81 ? -2.200 7.214 -11.737 1.00 96.25 81 LEU A O 1
ATOM 701 N N . PRO A 1 82 ? -1.064 9.075 -11.204 1.00 96.38 82 PRO A N 1
ATOM 702 C CA . PRO A 1 82 ? -1.543 9.854 -12.347 1.00 96.38 82 PRO A CA 1
ATOM 703 C C . PRO A 1 82 ? -1.183 9.224 -13.694 1.00 96.38 82 PRO A C 1
ATOM 705 O O . PRO A 1 82 ? -0.079 8.701 -13.863 1.00 96.38 82 PRO A O 1
ATOM 708 N N . HIS A 1 83 ? -2.092 9.285 -14.669 1.00 95.50 83 HIS A N 1
ATOM 709 C CA . HIS A 1 83 ? -1.871 8.802 -16.039 1.00 95.50 83 HIS A CA 1
ATOM 710 C C . HIS A 1 83 ? -0.967 9.757 -16.837 1.00 95.50 83 HIS A C 1
ATOM 712 O O . HIS A 1 83 ? -1.394 10.410 -17.784 1.00 95.50 83 HIS A O 1
ATOM 718 N N . GLU A 1 84 ? 0.293 9.841 -16.421 1.00 96.12 84 GLU A N 1
ATOM 719 C CA . GLU A 1 84 ? 1.335 10.685 -17.004 1.00 96.12 84 GLU A CA 1
ATOM 720 C C . GLU A 1 84 ? 2.559 9.828 -17.357 1.00 96.12 84 GLU A C 1
ATOM 722 O O . GLU A 1 84 ? 2.826 8.816 -16.701 1.00 96.12 84 GLU A O 1
ATOM 727 N N . SER A 1 85 ? 3.338 10.253 -18.356 1.00 95.56 85 SER A N 1
ATOM 728 C CA . SER A 1 85 ? 4.523 9.522 -18.841 1.00 95.56 85 SER A CA 1
ATOM 729 C C . SER A 1 85 ? 5.564 9.257 -17.746 1.00 95.56 85 SER A C 1
ATOM 731 O O . SER A 1 85 ? 6.242 8.234 -17.765 1.00 95.56 85 SER A O 1
ATOM 733 N N . THR A 1 86 ? 5.651 10.137 -16.743 1.00 97.69 86 THR A N 1
ATOM 734 C CA . THR A 1 86 ? 6.531 10.006 -15.564 1.00 97.69 86 THR A CA 1
ATOM 735 C C . THR A 1 86 ? 6.234 8.760 -14.718 1.00 97.69 86 THR A C 1
ATOM 737 O O . THR A 1 86 ? 7.042 8.376 -13.876 1.00 97.69 86 THR A O 1
ATOM 740 N N . TYR A 1 87 ? 5.083 8.115 -14.925 1.00 98.50 87 TYR A N 1
ATOM 741 C CA . TYR A 1 87 ? 4.648 6.948 -14.159 1.00 98.50 87 TYR A CA 1
ATOM 742 C C . TYR A 1 87 ? 4.238 5.753 -15.028 1.00 98.50 87 TYR A C 1
ATOM 744 O O . TYR A 1 87 ? 3.797 4.732 -14.498 1.00 98.50 87 TYR A O 1
ATOM 752 N N . GLU A 1 88 ? 4.318 5.868 -16.352 1.00 98.00 88 GLU A N 1
ATOM 753 C CA . GLU A 1 88 ? 3.767 4.875 -17.277 1.00 98.00 88 GLU A CA 1
ATOM 754 C C . GLU A 1 88 ? 4.463 3.516 -17.147 1.00 98.00 88 GLU A C 1
ATOM 756 O O . GLU A 1 88 ? 3.812 2.481 -16.984 1.00 98.00 88 GLU A O 1
ATOM 761 N N . ARG A 1 89 ? 5.797 3.510 -17.116 1.00 98.50 89 ARG A N 1
ATOM 762 C CA . ARG A 1 89 ? 6.574 2.274 -17.059 1.00 98.50 89 ARG A CA 1
ATOM 763 C C . ARG A 1 89 ? 6.432 1.559 -15.719 1.00 98.50 89 ARG A C 1
ATOM 765 O O . ARG A 1 89 ? 6.272 0.334 -15.696 1.00 98.50 89 ARG A O 1
ATOM 772 N N . VAL A 1 90 ? 6.457 2.300 -14.607 1.00 98.69 90 VAL A N 1
ATOM 773 C CA . VAL A 1 90 ? 6.221 1.717 -13.274 1.00 98.69 90 VAL A CA 1
ATOM 774 C C . VAL A 1 90 ? 4.780 1.235 -13.114 1.00 98.69 90 VAL A C 1
ATOM 776 O O . VAL A 1 90 ? 4.564 0.232 -12.439 1.00 98.69 90 VAL A O 1
ATOM 779 N N . ARG A 1 91 ? 3.799 1.877 -13.764 1.00 98.50 91 ARG A N 1
ATOM 780 C CA . ARG A 1 91 ? 2.418 1.381 -13.802 1.00 98.50 91 ARG A CA 1
ATOM 781 C C . ARG A 1 91 ? 2.345 0.028 -14.496 1.00 98.50 91 ARG A C 1
ATOM 783 O O . ARG A 1 91 ? 1.857 -0.914 -13.885 1.00 98.50 91 ARG A O 1
ATOM 790 N N . HIS A 1 92 ? 2.896 -0.096 -15.707 1.00 98.50 92 HIS A N 1
ATOM 791 C CA . HIS A 1 92 ? 2.933 -1.378 -16.421 1.00 98.50 92 HIS A CA 1
ATOM 792 C C . HIS A 1 92 ? 3.622 -2.471 -15.596 1.00 98.50 92 HIS A C 1
ATOM 794 O O . HIS A 1 92 ? 3.118 -3.588 -15.498 1.00 98.50 92 HIS A O 1
ATOM 800 N N . TRP A 1 93 ? 4.736 -2.134 -14.940 1.00 98.75 93 TRP A N 1
ATOM 801 C CA . TRP A 1 93 ? 5.448 -3.063 -14.065 1.00 98.75 93 TRP A CA 1
ATOM 802 C C . TRP A 1 93 ? 4.613 -3.513 -12.862 1.00 98.75 93 TRP A C 1
ATOM 804 O O . TRP A 1 93 ? 4.506 -4.708 -12.583 1.00 98.75 93 TRP A O 1
ATOM 814 N N . ARG A 1 94 ? 4.004 -2.556 -12.152 1.00 98.62 94 ARG A N 1
ATOM 815 C CA . ARG A 1 94 ? 3.127 -2.804 -11.004 1.00 98.62 94 ARG A CA 1
ATOM 816 C C . ARG A 1 94 ? 1.952 -3.688 -11.401 1.00 98.62 94 ARG A C 1
ATOM 818 O O . ARG A 1 94 ? 1.665 -4.657 -10.704 1.00 98.62 94 ARG A O 1
ATOM 825 N N . ASP A 1 95 ? 1.292 -3.375 -12.507 1.00 98.50 95 ASP A N 1
ATOM 826 C CA . ASP A 1 95 ? 0.112 -4.105 -12.958 1.00 98.50 95 ASP A CA 1
ATOM 827 C C . ASP A 1 95 ? 0.490 -5.552 -13.341 1.00 98.50 95 ASP A C 1
ATOM 829 O O . ASP A 1 95 ? -0.195 -6.493 -12.939 1.00 98.50 95 ASP A O 1
ATOM 833 N N . ALA A 1 96 ? 1.647 -5.763 -13.984 1.00 98.69 96 ALA A N 1
ATOM 834 C CA . ALA A 1 96 ? 2.188 -7.099 -14.257 1.00 98.69 96 ALA A CA 1
ATOM 835 C C . ALA A 1 96 ? 2.574 -7.876 -12.983 1.00 98.69 96 ALA A C 1
ATOM 837 O O . ALA A 1 96 ? 2.400 -9.095 -12.921 1.00 98.69 96 ALA A O 1
ATOM 838 N N . CYS A 1 97 ? 3.090 -7.187 -11.960 1.00 98.75 97 CYS A N 1
ATOM 839 C CA . CYS A 1 97 ? 3.403 -7.778 -10.659 1.00 98.75 97 CYS A CA 1
ATOM 840 C C . CYS A 1 97 ? 2.135 -8.256 -9.935 1.00 98.75 97 C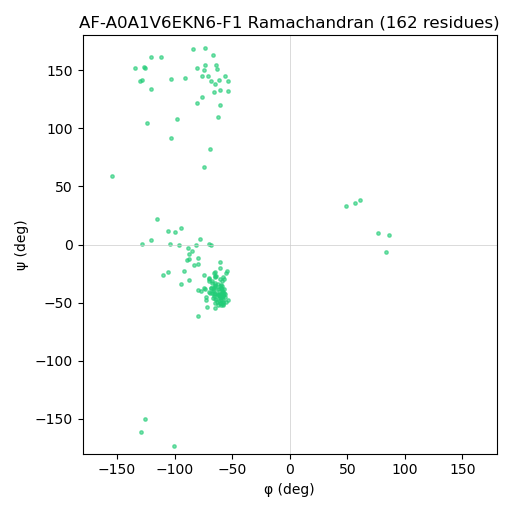YS A C 1
ATOM 842 O O . CYS A 1 97 ? 2.090 -9.379 -9.438 1.00 98.75 97 CYS A O 1
ATOM 844 N N . LEU A 1 98 ? 1.094 -7.419 -9.901 1.00 98.50 98 LEU A N 1
ATOM 845 C CA . LEU A 1 98 ? -0.177 -7.722 -9.235 1.00 98.50 98 LEU A CA 1
ATOM 846 C C . LEU A 1 98 ? -0.991 -8.800 -9.969 1.00 98.50 98 LEU A C 1
ATOM 848 O O . LEU A 1 98 ? -1.723 -9.552 -9.329 1.00 98.50 98 LEU A O 1
ATOM 852 N N . ALA A 1 99 ? -0.849 -8.906 -11.293 1.00 98.38 99 ALA A N 1
ATOM 853 C CA . ALA A 1 99 ? -1.509 -9.935 -12.097 1.00 98.38 99 ALA A CA 1
ATOM 854 C C . ALA A 1 99 ? -0.806 -11.306 -12.057 1.00 98.38 99 ALA A C 1
ATOM 856 O O . ALA A 1 99 ? -1.363 -12.299 -12.528 1.00 98.38 99 ALA A O 1
ATOM 857 N N . HIS A 1 100 ? 0.418 -11.390 -11.524 1.00 98.56 100 HIS A N 1
ATOM 858 C CA . HIS A 1 100 ? 1.197 -12.624 -11.562 1.00 98.56 100 HIS A CA 1
ATOM 859 C C . HIS A 1 100 ? 0.531 -13.747 -10.727 1.00 98.56 100 HIS A C 1
ATOM 861 O O . HIS A 1 100 ? 0.095 -13.493 -9.601 1.00 98.56 100 HIS A O 1
ATOM 867 N N . PRO A 1 101 ? 0.483 -15.015 -11.192 1.00 98.31 101 PRO A N 1
ATOM 868 C CA . PRO A 1 101 ? -0.187 -16.105 -10.466 1.00 98.31 101 PRO A CA 1
ATOM 869 C C . PRO A 1 101 ? 0.357 -16.363 -9.054 1.00 98.31 101 PRO A C 1
ATOM 871 O O . PRO A 1 101 ? -0.388 -16.742 -8.153 1.00 98.31 101 PRO A O 1
ATOM 874 N N . ALA A 1 102 ? 1.652 -16.118 -8.833 1.00 98.06 102 ALA A N 1
ATOM 875 C CA . ALA A 1 102 ? 2.273 -16.252 -7.513 1.00 98.06 102 ALA A CA 1
ATOM 876 C C . ALA A 1 102 ? 1.975 -15.076 -6.564 1.00 98.06 102 ALA A C 1
ATOM 878 O O . ALA A 1 102 ? 2.535 -15.036 -5.474 1.00 98.06 102 ALA A O 1
ATOM 879 N N . ALA A 1 103 ? 1.136 -14.125 -6.977 1.00 97.75 103 ALA A N 1
ATOM 880 C CA . ALA A 1 103 ? 0.768 -12.920 -6.241 1.00 97.75 103 ALA A CA 1
ATOM 881 C C . ALA A 1 103 ? -0.733 -12.910 -5.864 1.00 97.75 103 ALA A C 1
ATOM 883 O O . ALA A 1 103 ? -1.319 -11.859 -5.647 1.00 97.75 103 ALA A O 1
ATOM 884 N N . GLN A 1 104 ? -1.386 -14.075 -5.812 1.00 97.81 104 GLN A N 1
ATOM 885 C CA . GLN A 1 104 ? -2.841 -14.179 -5.601 1.00 97.81 104 GLN A CA 1
ATOM 886 C C . GLN A 1 104 ? -3.229 -14.647 -4.184 1.00 97.81 104 GLN A C 1
ATOM 888 O O . GLN A 1 104 ? -4.378 -15.010 -3.945 1.00 97.81 104 GLN A O 1
ATOM 893 N N . GLN A 1 105 ? -2.283 -14.689 -3.236 1.00 96.75 105 GLN A N 1
ATOM 894 C CA . GLN A 1 105 ? -2.518 -15.209 -1.879 1.00 96.75 105 GLN A CA 1
ATOM 895 C C . GLN A 1 105 ? -3.325 -14.261 -0.990 1.00 96.75 105 GLN A C 1
ATOM 897 O O . GLN A 1 105 ? -3.951 -14.723 -0.041 1.00 96.75 105 GLN A O 1
ATOM 902 N N . VAL A 1 106 ? -3.276 -12.957 -1.270 1.00 97.00 106 VAL A N 1
ATOM 903 C CA . VAL A 1 106 ? -3.965 -11.914 -0.501 1.00 97.00 106 VAL A CA 1
ATOM 904 C C . VAL A 1 106 ? -4.836 -11.077 -1.423 1.00 97.00 106 VAL A C 1
ATOM 906 O O . VAL A 1 106 ? -4.534 -10.919 -2.606 1.00 97.00 106 VAL A O 1
ATOM 909 N N . SER A 1 107 ? -5.907 -10.511 -0.876 1.00 98.19 107 SER A N 1
ATOM 910 C CA . SER A 1 107 ? -6.814 -9.635 -1.623 1.00 98.19 107 SER A CA 1
ATOM 911 C C . SER A 1 107 ? -6.744 -8.185 -1.145 1.00 98.19 107 SER A C 1
ATOM 913 O O . SER A 1 107 ? -6.314 -7.893 -0.027 1.00 98.19 107 SER A O 1
ATOM 915 N N . LYS A 1 108 ? -7.228 -7.259 -1.981 1.00 98.44 108 LYS A N 1
ATOM 916 C CA . LYS A 1 108 ? -7.403 -5.852 -1.594 1.00 98.44 108 LYS A CA 1
ATOM 917 C C . LYS A 1 108 ? -8.295 -5.697 -0.368 1.00 98.44 108 LYS A C 1
ATOM 919 O O . LYS A 1 108 ? -7.973 -4.914 0.518 1.00 98.44 108 LYS A O 1
ATOM 924 N N . GLU A 1 109 ? -9.379 -6.461 -0.301 1.00 98.69 109 GLU A N 1
ATOM 925 C CA . GLU A 1 109 ? -10.290 -6.461 0.844 1.00 98.69 109 GLU A CA 1
ATOM 926 C C . GLU A 1 109 ? -9.591 -6.888 2.136 1.00 98.69 109 GLU A C 1
ATOM 928 O O . GLU A 1 109 ? -9.718 -6.216 3.158 1.00 98.69 109 GLU A O 1
ATOM 933 N N . GLU A 1 110 ? -8.808 -7.965 2.079 1.00 98.69 110 GLU A N 1
ATOM 934 C CA . GLU A 1 110 ? -8.031 -8.453 3.217 1.00 98.69 110 GLU A CA 1
ATOM 935 C C . GLU A 1 110 ? -7.033 -7.400 3.706 1.00 98.69 110 GLU A C 1
ATOM 937 O O . GLU A 1 110 ? -7.031 -7.065 4.889 1.00 98.69 110 GLU A O 1
ATOM 942 N N . ILE A 1 111 ? -6.235 -6.817 2.803 1.00 98.69 111 ILE A N 1
ATOM 943 C CA . ILE A 1 111 ? -5.290 -5.752 3.163 1.00 98.69 111 ILE A CA 1
ATOM 944 C C . ILE A 1 111 ? -6.019 -4.568 3.798 1.00 98.69 111 ILE A C 1
ATOM 946 O O . ILE A 1 111 ? -5.619 -4.112 4.867 1.00 98.69 111 ILE A O 1
ATOM 950 N N . VAL A 1 112 ? -7.094 -4.076 3.181 1.00 98.75 112 VAL A N 1
ATOM 951 C CA . VAL A 1 112 ? -7.835 -2.921 3.702 1.00 98.75 112 VAL A CA 1
ATOM 952 C C . VAL A 1 112 ? -8.380 -3.206 5.101 1.00 98.75 112 VAL A C 1
ATOM 954 O O . VAL A 1 112 ? -8.222 -2.365 5.987 1.00 98.75 112 VAL A O 1
ATOM 957 N N . LYS A 1 113 ? -8.965 -4.387 5.325 1.00 98.81 113 LYS A N 1
ATOM 958 C CA . LYS A 1 113 ? -9.510 -4.794 6.627 1.00 98.81 113 LYS A CA 1
ATOM 959 C C . LYS A 1 113 ? -8.430 -4.936 7.693 1.00 98.81 113 LYS A C 1
ATOM 961 O O . LYS A 1 113 ? -8.577 -4.372 8.774 1.00 98.81 113 LYS A O 1
ATOM 966 N N . LEU A 1 114 ? -7.352 -5.661 7.398 1.00 98.62 114 LEU A N 1
ATOM 967 C CA . LEU A 1 114 ? -6.296 -5.940 8.374 1.00 98.62 114 LEU A CA 1
ATOM 968 C C . LEU A 1 114 ? -5.472 -4.694 8.723 1.00 98.62 114 LEU A C 1
ATOM 970 O O . LEU A 1 114 ? -4.983 -4.589 9.838 1.00 98.62 114 LEU A O 1
ATOM 974 N N . TYR A 1 115 ? -5.343 -3.731 7.806 1.00 98.69 115 TYR A N 1
ATOM 975 C CA . TYR A 1 115 ? -4.565 -2.507 8.023 1.00 98.69 115 TYR A CA 1
ATOM 976 C C . TYR A 1 115 ? -5.399 -1.309 8.514 1.00 98.69 115 TYR A C 1
ATOM 978 O O . TYR A 1 115 ? -4.896 -0.182 8.516 1.00 98.69 115 TYR A O 1
ATOM 986 N N . TYR A 1 116 ? -6.642 -1.510 8.971 1.00 98.69 116 TYR A N 1
ATOM 987 C CA . TYR A 1 116 ? -7.472 -0.409 9.479 1.00 98.69 116 TYR A CA 1
ATOM 988 C C . TYR A 1 116 ? -6.790 0.369 10.618 1.00 98.69 116 TYR A C 1
ATOM 990 O O . TYR A 1 116 ? -6.749 1.598 10.591 1.00 98.69 116 TYR A O 1
ATOM 998 N N . ASP A 1 117 ? -6.182 -0.320 11.590 1.00 98.56 117 ASP A N 1
ATOM 999 C CA . ASP A 1 117 ? -5.538 0.365 12.722 1.00 98.56 117 ASP A CA 1
ATOM 1000 C C . ASP A 1 117 ? -4.335 1.212 12.275 1.00 98.56 117 ASP A C 1
ATOM 1002 O O . ASP A 1 117 ? -4.122 2.308 12.799 1.00 98.56 117 ASP A O 1
ATOM 1006 N N . TYR A 1 118 ? -3.607 0.776 11.236 1.00 98.69 118 TYR A N 1
ATOM 1007 C CA . TYR A 1 118 ? -2.557 1.591 10.619 1.00 98.69 118 TYR A CA 1
ATOM 1008 C C . TYR A 1 118 ? -3.145 2.870 10.031 1.00 98.69 118 TYR A C 1
ATOM 1010 O O . TYR A 1 118 ? -2.588 3.936 10.264 1.00 98.69 118 TYR A O 1
ATOM 1018 N N . ALA A 1 119 ? -4.289 2.800 9.343 1.00 98.44 119 ALA A N 1
ATOM 1019 C CA . ALA A 1 119 ? -4.976 3.987 8.831 1.00 98.44 119 ALA A CA 1
ATOM 1020 C C . ALA A 1 119 ? -5.400 4.962 9.941 1.00 98.44 119 ALA A C 1
ATOM 1022 O O . ALA A 1 119 ? -5.565 6.152 9.686 1.00 98.44 119 ALA A O 1
ATOM 1023 N N . LYS A 1 120 ? -5.506 4.501 11.189 1.00 98.38 120 LYS A N 1
ATOM 1024 C CA . LYS A 1 120 ? -5.788 5.329 12.370 1.00 98.38 120 LYS A CA 1
ATOM 1025 C C . LYS A 1 120 ? -4.541 5.683 13.195 1.00 98.38 120 LYS A C 1
ATOM 1027 O O . LYS A 1 120 ? -4.655 6.233 14.286 1.00 98.38 120 LYS A O 1
ATOM 1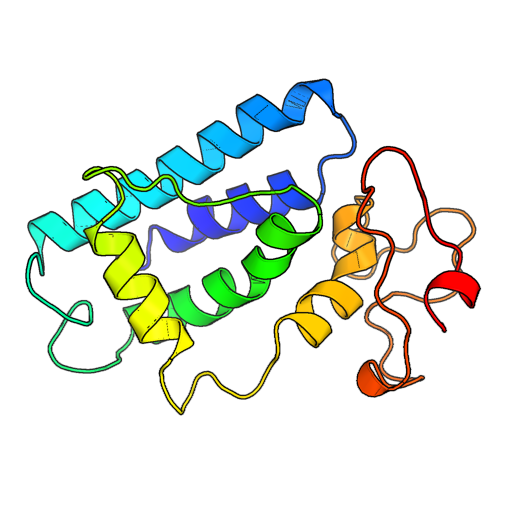032 N N . GLY A 1 121 ? -3.346 5.418 12.666 1.00 97.69 121 GLY A N 1
ATOM 1033 C CA . GLY A 1 121 ? -2.068 5.789 13.280 1.00 97.69 121 GLY A CA 1
ATOM 1034 C C . GLY A 1 121 ? -1.526 4.783 14.298 1.00 97.69 121 GLY A C 1
ATOM 1035 O O . GLY A 1 121 ? -0.524 5.065 14.950 1.00 97.69 121 GLY A O 1
ATOM 1036 N N . ALA A 1 122 ? -2.145 3.608 14.424 1.00 97.31 122 ALA A N 1
ATOM 1037 C CA . ALA A 1 122 ? -1.700 2.530 15.299 1.00 97.31 122 ALA A CA 1
ATOM 1038 C C . ALA A 1 122 ? -1.005 1.425 14.487 1.00 97.31 122 ALA A C 1
ATOM 1040 O O . ALA A 1 122 ? -1.623 0.489 13.984 1.00 97.31 122 ALA A O 1
ATOM 1041 N N . GLY A 1 123 ? 0.316 1.553 14.353 1.00 95.81 123 GLY A N 1
ATOM 1042 C CA . GLY A 1 123 ? 1.160 0.559 13.694 1.00 95.81 123 GLY A CA 1
ATOM 1043 C C . GLY A 1 123 ? 1.593 -0.591 14.611 1.00 95.81 123 GLY A C 1
ATOM 1044 O O . GLY A 1 123 ? 1.497 -0.518 15.837 1.00 95.81 123 GLY A O 1
ATOM 1045 N N . ASN A 1 124 ? 2.149 -1.641 14.006 1.00 95.81 124 ASN A N 1
ATOM 1046 C CA . ASN A 1 124 ? 2.855 -2.744 14.669 1.00 95.81 124 ASN A CA 1
ATOM 1047 C C . ASN A 1 124 ? 2.022 -3.482 15.734 1.00 95.81 124 ASN A C 1
ATOM 1049 O O . ASN A 1 124 ? 2.551 -3.892 16.764 1.00 95.81 124 ASN A O 1
ATOM 1053 N N . GLY A 1 125 ? 0.714 -3.627 15.497 1.00 92.75 125 GLY A N 1
ATOM 1054 C CA . GLY A 1 125 ? -0.208 -4.296 16.422 1.00 92.75 125 GLY A CA 1
ATOM 1055 C C . GLY A 1 125 ? -0.613 -3.458 17.638 1.00 92.75 125 GLY A C 1
ATOM 1056 O O . GLY A 1 125 ? -1.234 -3.986 18.558 1.00 92.75 125 GLY A O 1
ATOM 1057 N N . SER A 1 126 ? -0.278 -2.164 17.658 1.00 95.75 126 SER A N 1
ATOM 1058 C CA . SER A 1 126 ? -0.770 -1.239 18.684 1.00 95.75 126 SER A CA 1
ATOM 1059 C C . SER A 1 126 ? -2.293 -1.097 18.601 1.00 95.75 126 SER A C 1
ATOM 1061 O O . SER A 1 126 ? -2.873 -1.199 17.522 1.00 95.75 126 SER A O 1
ATOM 1063 N N . LEU A 1 127 ? -2.940 -0.818 19.734 1.00 94.69 127 LEU A N 1
ATOM 1064 C CA . LEU A 1 127 ? -4.382 -0.571 19.801 1.00 94.69 127 LEU A CA 1
ATOM 1065 C C . LEU A 1 127 ? -4.680 0.921 19.950 1.00 94.69 127 LEU A C 1
ATOM 1067 O O . LEU A 1 127 ? -3.984 1.640 20.669 1.00 94.69 127 LEU A O 1
ATOM 1071 N N . LEU A 1 128 ? -5.744 1.370 19.287 1.00 91.94 128 LEU A N 1
ATOM 1072 C CA . LEU A 1 128 ? -6.288 2.716 19.461 1.00 91.94 128 LEU A CA 1
ATOM 1073 C C . LEU A 1 128 ? -7.026 2.821 20.808 1.00 91.94 128 LEU A C 1
ATOM 1075 O O . LEU A 1 128 ? -7.555 1.819 21.298 1.00 91.94 128 LEU A O 1
ATOM 1079 N N . PRO A 1 129 ? -7.146 4.026 21.392 1.00 92.62 129 PRO A N 1
ATOM 1080 C CA . PRO A 1 129 ? -7.995 4.238 22.559 1.00 92.62 129 PRO A CA 1
ATOM 1081 C C . PRO A 1 129 ? -9.432 3.748 22.322 1.00 92.62 129 PRO A C 1
ATOM 1083 O O . PRO A 1 129 ? -10.037 4.058 21.298 1.00 92.62 129 PRO A O 1
ATOM 1086 N N . GLY A 1 130 ? -9.980 2.990 23.275 1.00 93.25 130 GLY A N 1
ATOM 1087 C CA . GLY A 1 130 ? -11.351 2.463 23.215 1.00 93.25 130 GLY A CA 1
ATOM 1088 C C . GLY A 1 130 ? -11.528 1.170 22.412 1.00 93.25 130 GLY A C 1
ATOM 1089 O O . GLY A 1 130 ? -12.611 0.594 22.454 1.00 93.25 130 GLY A O 1
ATOM 1090 N N . ARG A 1 131 ? -10.484 0.683 21.732 1.00 97.25 131 ARG A N 1
ATOM 1091 C CA . ARG A 1 131 ? -10.487 -0.613 21.038 1.00 97.25 131 ARG A CA 1
ATOM 1092 C C . ARG A 1 131 ? -9.997 -1.726 21.960 1.00 97.25 131 ARG A C 1
ATOM 1094 O O . ARG A 1 131 ? -9.071 -1.523 22.744 1.00 97.25 131 ARG A O 1
ATOM 1101 N N . GLN A 1 132 ? -10.590 -2.908 21.840 1.00 97.31 132 GLN A N 1
ATOM 1102 C CA . GLN A 1 132 ? -10.202 -4.115 22.577 1.00 97.31 132 GLN A CA 1
ATOM 1103 C C . GLN A 1 132 ? -9.463 -5.123 21.697 1.00 97.31 132 GLN A C 1
ATOM 1105 O O . GLN A 1 132 ? -8.710 -5.951 22.210 1.00 97.31 132 GLN A O 1
ATOM 1110 N N . ARG A 1 133 ? -9.670 -5.071 20.376 1.00 97.44 133 ARG A N 1
ATOM 1111 C CA . ARG A 1 133 ? -9.085 -6.012 19.417 1.00 97.44 133 ARG A CA 1
ATOM 1112 C C . ARG A 1 133 ? -8.381 -5.267 18.299 1.00 97.44 133 ARG A C 1
ATOM 1114 O O . ARG A 1 133 ? -8.857 -4.239 17.828 1.00 97.44 133 ARG A O 1
ATOM 1121 N N . SER A 1 134 ? -7.247 -5.801 17.854 1.00 98.19 134 SER A N 1
ATOM 1122 C CA . SER A 1 134 ? -6.581 -5.274 16.663 1.00 98.19 134 SER A CA 1
ATOM 1123 C C . SER A 1 134 ? -7.325 -5.746 15.422 1.00 98.19 134 SER A C 1
ATOM 1125 O O . SER A 1 134 ? -7.774 -6.886 15.355 1.00 98.19 134 SER A O 1
ATOM 1127 N N . SER A 1 135 ? -7.370 -4.901 14.402 1.00 98.25 135 SER A N 1
ATOM 1128 C CA . SER A 1 135 ? -7.757 -5.272 13.041 1.00 98.25 135 SER A CA 1
ATOM 1129 C C . SER A 1 135 ? -6.938 -6.446 12.476 1.00 98.25 135 SER A C 1
ATOM 1131 O O . SER A 1 135 ? -7.457 -7.190 11.646 1.00 98.25 135 SER A O 1
ATOM 1133 N N . PHE A 1 136 ? -5.730 -6.707 12.993 1.00 98.25 136 PHE A N 1
ATOM 1134 C CA . PHE A 1 136 ? -4.905 -7.876 12.649 1.00 98.25 136 PHE A CA 1
ATOM 1135 C C . PHE A 1 136 ? -5.262 -9.175 13.382 1.00 98.25 136 PHE A C 1
ATOM 1137 O O . PHE A 1 136 ? -4.597 -10.187 13.162 1.00 98.25 136 PHE A O 1
ATOM 1144 N N . VAL A 1 137 ? -6.258 -9.180 14.274 1.00 97.75 137 VAL A N 1
ATOM 1145 C CA . VAL A 1 137 ? -6.670 -10.412 14.963 1.00 97.75 137 VAL A CA 1
ATOM 1146 C C . VAL A 1 137 ? -7.033 -11.498 13.943 1.00 97.75 137 VAL A C 1
ATOM 1148 O O . VAL A 1 137 ? -7.565 -11.190 12.879 1.00 97.75 137 VAL A O 1
ATOM 1151 N N . PHE A 1 138 ? -6.745 -12.766 14.244 1.00 97.38 138 PHE A N 1
ATOM 1152 C CA . PHE A 1 138 ? -7.096 -13.871 13.344 1.00 97.38 138 PHE A CA 1
ATOM 1153 C C . PHE A 1 138 ? -8.596 -14.172 13.351 1.00 97.38 138 PHE A C 1
ATOM 1155 O O . PHE A 1 138 ? -9.169 -14.423 12.298 1.00 97.38 138 PHE A O 1
ATOM 1162 N N . GLU A 1 139 ? -9.231 -14.087 14.522 1.00 96.88 139 GLU A N 1
ATOM 1163 C CA . GLU A 1 139 ? -10.658 -14.352 14.705 1.00 96.88 139 GLU A CA 1
ATOM 1164 C C . GLU A 1 139 ? -11.380 -13.118 15.263 1.00 96.88 139 GLU A C 1
ATOM 1166 O O . GLU A 1 139 ? -10.887 -12.521 16.226 1.00 96.88 139 GLU A O 1
ATOM 1171 N N . PRO A 1 140 ? -12.545 -12.739 14.710 1.00 97.06 140 PRO A N 1
ATOM 1172 C CA . PRO A 1 140 ? -13.267 -13.409 13.614 1.00 97.06 140 PRO A CA 1
ATOM 1173 C C . PRO A 1 140 ? -12.565 -13.251 12.256 1.00 97.06 140 PRO A C 1
ATOM 1175 O O . PRO A 1 140 ? -11.995 -12.197 12.009 1.00 97.06 140 PRO A O 1
ATOM 1178 N N . ASP A 1 141 ? -12.597 -14.246 11.366 1.00 98.25 141 ASP A N 1
ATOM 1179 C CA . ASP A 1 141 ? -11.934 -14.163 10.046 1.00 98.25 141 ASP A CA 1
ATOM 1180 C C . ASP A 1 141 ? -12.355 -12.920 9.228 1.00 98.25 141 ASP A C 1
ATOM 1182 O O . ASP A 1 141 ? -13.527 -12.530 9.200 1.00 98.25 141 ASP A O 1
ATOM 1186 N N . TRP A 1 142 ? -11.403 -12.297 8.519 1.00 98.50 142 TRP A N 1
ATOM 1187 C CA . TRP A 1 142 ? -11.637 -11.057 7.766 1.00 98.50 142 TRP A CA 1
ATOM 1188 C C . TRP A 1 142 ? -12.739 -11.184 6.708 1.00 98.50 142 TRP A C 1
ATOM 1190 O O . TRP A 1 142 ? -13.395 -10.186 6.403 1.00 98.50 142 TRP A O 1
ATOM 1200 N N . ARG A 1 143 ? -12.983 -12.383 6.161 1.00 98.31 143 ARG A N 1
ATOM 1201 C CA . ARG A 1 143 ? -14.023 -12.617 5.144 1.00 98.31 143 ARG A CA 1
ATOM 1202 C C . ARG A 1 143 ? -15.427 -12.372 5.692 1.00 98.31 143 ARG A C 1
ATOM 1204 O O . ARG A 1 143 ? -16.308 -11.996 4.929 1.00 98.31 143 ARG A O 1
ATOM 1211 N N . GLY A 1 144 ? -15.627 -12.551 7.000 1.00 98.19 144 GLY A N 1
ATOM 1212 C CA . GLY A 1 144 ? -16.905 -12.302 7.673 1.00 98.19 144 GLY A CA 1
ATOM 1213 C C . GLY A 1 144 ? -17.107 -10.859 8.143 1.00 98.19 144 GLY A C 1
ATOM 1214 O O . GLY A 1 144 ? -18.218 -10.494 8.519 1.00 98.19 144 GLY A O 1
ATOM 1215 N N . ARG A 1 145 ? -16.054 -10.034 8.135 1.00 98.62 145 ARG A N 1
ATOM 1216 C CA . ARG A 1 145 ? -16.104 -8.651 8.635 1.00 98.62 145 ARG A CA 1
ATOM 1217 C C . ARG A 1 145 ? -16.709 -7.692 7.600 1.00 98.62 145 ARG A C 1
ATOM 1219 O O . ARG A 1 145 ? -16.547 -7.923 6.399 1.00 98.62 145 ARG A O 1
ATOM 1226 N N . PRO A 1 146 ? -17.346 -6.583 8.008 1.00 98.50 146 PRO A N 1
ATOM 1227 C CA . PRO A 1 146 ? -17.720 -5.511 7.087 1.00 98.50 146 PRO A CA 1
ATOM 1228 C C . PRO A 1 146 ? -16.486 -4.800 6.508 1.00 98.50 146 PRO A C 1
ATOM 1230 O O . PRO A 1 146 ? -15.374 -4.899 7.032 1.00 98.50 146 PRO A O 1
ATOM 1233 N N . TRP A 1 147 ? -16.677 -4.062 5.412 1.00 98.50 147 TRP A N 1
ATOM 1234 C CA . TRP A 1 147 ? -15.665 -3.110 4.954 1.00 98.50 147 TRP A CA 1
ATOM 1235 C C . TRP A 1 147 ? -15.517 -1.982 5.985 1.00 98.50 147 TRP A C 1
ATOM 1237 O O . TRP A 1 147 ? -16.532 -1.404 6.379 1.00 98.50 147 TRP A O 1
ATOM 1247 N N . PRO A 1 148 ? -14.290 -1.628 6.405 1.00 98.44 148 PRO A N 1
ATOM 1248 C CA . PRO A 1 148 ? -14.083 -0.507 7.308 1.00 98.44 148 PRO A CA 1
ATOM 1249 C C . PRO A 1 148 ? -14.500 0.819 6.661 1.00 98.44 148 PRO A C 1
ATOM 1251 O O . PRO A 1 148 ? -14.438 0.950 5.431 1.00 98.44 148 PRO A O 1
ATOM 1254 N N . PRO A 1 149 ? -14.869 1.840 7.450 1.00 98.12 149 PRO A N 1
ATOM 1255 C CA . PRO A 1 149 ? -15.189 3.148 6.900 1.00 98.12 149 PRO A CA 1
ATOM 1256 C C . PRO A 1 149 ? -13.981 3.737 6.171 1.00 98.12 149 PRO A C 1
ATOM 1258 O O . PRO A 1 149 ? -12.862 3.750 6.684 1.00 98.12 149 PRO A O 1
ATOM 1261 N N . LYS A 1 150 ? -14.233 4.242 4.963 1.00 98.00 150 LYS A N 1
ATOM 1262 C CA . LYS A 1 150 ? -13.217 4.866 4.111 1.00 98.00 150 LYS A CA 1
ATOM 1263 C C . LYS A 1 150 ? -12.735 6.214 4.657 1.00 98.00 150 LYS A C 1
ATOM 1265 O O . LYS A 1 150 ? -11.582 6.575 4.448 1.00 98.00 150 LYS A O 1
ATOM 1270 N N . ASP A 1 151 ? -13.613 6.943 5.352 1.00 97.62 151 ASP A N 1
ATOM 1271 C CA . ASP A 1 151 ? -13.331 8.264 5.922 1.00 97.62 151 ASP A CA 1
ATOM 1272 C C . ASP A 1 151 ? -12.329 8.181 7.083 1.00 97.62 151 ASP A C 1
ATOM 1274 O O . ASP A 1 151 ? -12.680 8.168 8.265 1.00 97.62 151 ASP A O 1
ATOM 1278 N N . LYS A 1 152 ? -11.050 8.119 6.711 1.00 97.62 152 LYS A N 1
ATOM 1279 C CA . LYS A 1 152 ? -9.908 8.001 7.613 1.00 97.62 152 LYS A CA 1
ATOM 1280 C C . LYS A 1 152 ? -9.844 9.130 8.642 1.00 97.62 152 LYS A C 1
ATOM 1282 O O . LYS A 1 152 ? -9.446 8.889 9.784 1.00 97.62 152 LYS A O 1
ATOM 1287 N N . TYR A 1 153 ? -10.183 10.355 8.248 1.00 97.50 153 TYR A N 1
ATOM 1288 C CA . TYR A 1 153 ? -9.974 11.545 9.073 1.00 97.50 153 TYR A CA 1
ATOM 1289 C C . TYR A 1 153 ? -11.207 11.920 9.896 1.00 97.50 153 TYR A C 1
ATOM 1291 O O . TYR A 1 153 ? -11.049 12.407 11.014 1.00 97.50 153 TYR A O 1
ATOM 1299 N N . GLY A 1 154 ? -12.411 11.687 9.371 1.00 96.50 154 GLY A N 1
ATOM 1300 C CA . GLY A 1 154 ? -13.663 12.062 10.024 1.00 96.50 154 GLY A CA 1
ATOM 1301 C C . GLY A 1 154 ? -14.275 10.981 10.913 1.00 96.50 154 GLY A C 1
ATOM 1302 O O . GLY A 1 154 ? -15.012 11.331 11.835 1.00 96.50 154 GLY A O 1
ATOM 1303 N N . HIS A 1 155 ? -13.951 9.695 10.712 1.00 96.12 155 HIS A N 1
ATOM 1304 C CA . HIS A 1 155 ? -14.531 8.600 11.501 1.00 96.12 155 HIS A CA 1
ATOM 1305 C C . HIS A 1 155 ? -13.489 7.632 12.075 1.00 96.12 155 HIS A C 1
ATOM 1307 O O . HIS A 1 155 ? -12.502 7.265 11.432 1.00 96.12 155 HIS A O 1
ATOM 1313 N N . SER A 1 156 ? -13.719 7.192 13.311 1.00 96.62 156 SER A N 1
ATOM 1314 C CA . SER A 1 156 ? -12.930 6.171 14.006 1.00 96.62 156 SER A CA 1
ATOM 1315 C C . SER A 1 156 ? -13.870 5.051 14.437 1.00 96.62 156 SER A C 1
ATOM 1317 O O . SER A 1 156 ? -14.620 5.212 15.395 1.00 96.62 156 SER A O 1
ATOM 1319 N N . ALA A 1 157 ? -13.819 3.932 13.720 1.00 97.69 157 ALA A N 1
ATOM 1320 C CA . ALA A 1 157 ? -14.686 2.788 13.924 1.00 97.69 157 ALA A CA 1
ATOM 1321 C C . ALA A 1 157 ? -14.394 2.085 15.253 1.00 97.69 157 ALA A C 1
ATOM 1323 O O . ALA A 1 157 ? -13.237 1.904 15.653 1.00 97.69 157 ALA A O 1
ATOM 1324 N N . THR A 1 158 ? -15.468 1.655 15.898 1.00 98.06 158 THR A N 1
ATOM 1325 C CA . THR A 1 158 ? -15.474 0.756 17.054 1.00 98.06 158 THR A CA 1
ATOM 1326 C C . THR A 1 158 ? -15.150 -0.687 16.650 1.00 98.06 158 THR A C 1
ATOM 1328 O O . THR A 1 158 ? -15.132 -1.022 15.466 1.00 98.06 158 THR A O 1
ATOM 1331 N N . ASP A 1 159 ? -14.910 -1.566 17.631 1.00 98.38 159 ASP A N 1
ATOM 1332 C CA . ASP A 1 159 ? -14.760 -3.004 17.359 1.00 98.38 159 ASP A CA 1
ATOM 1333 C C . ASP A 1 159 ? -16.020 -3.575 16.674 1.00 98.38 159 ASP A C 1
ATOM 1335 O O . ASP A 1 159 ? -15.906 -4.255 15.658 1.00 98.38 159 ASP A O 1
ATOM 1339 N N . GLU A 1 160 ? -17.221 -3.210 17.142 1.00 98.19 160 GLU A N 1
ATOM 1340 C CA . GLU A 1 160 ? -18.499 -3.673 16.577 1.00 98.19 160 GLU A CA 1
ATOM 1341 C C . GLU A 1 160 ? -18.673 -3.264 15.105 1.00 98.19 160 GLU A C 1
ATOM 1343 O O . GLU A 1 160 ? -19.017 -4.097 14.267 1.00 98.19 160 GLU A O 1
ATOM 1348 N N . GLU A 1 161 ? -18.366 -2.009 14.758 1.00 98.12 161 GLU A N 1
ATOM 1349 C CA . GLU A 1 161 ? -18.433 -1.518 13.371 1.00 98.12 161 GLU A CA 1
ATOM 1350 C C . GLU A 1 161 ? -17.435 -2.217 12.439 1.00 98.12 161 GLU A C 1
ATOM 1352 O O . GLU A 1 161 ? -17.677 -2.307 11.236 1.00 98.12 161 GLU A O 1
ATOM 1357 N N . LEU A 1 162 ? -16.316 -2.713 12.976 1.00 98.31 162 LEU A N 1
ATOM 1358 C CA . LEU A 1 162 ? -15.319 -3.492 12.237 1.00 98.31 162 LEU A CA 1
ATOM 1359 C C . LEU A 1 162 ? -15.621 -4.997 12.242 1.00 98.31 162 LEU A C 1
ATOM 1361 O O . LEU A 1 162 ? -14.889 -5.767 11.613 1.00 98.31 162 LEU A O 1
ATOM 1365 N N . GLY A 1 163 ? -16.680 -5.422 12.938 1.00 98.25 163 GLY A N 1
ATOM 1366 C CA . GLY A 1 163 ? -17.001 -6.826 13.165 1.00 98.25 163 GLY A CA 1
ATOM 1367 C C . GLY A 1 163 ? -15.899 -7.560 13.926 1.00 98.25 163 GLY A C 1
ATOM 1368 O O . GLY A 1 163 ? -15.589 -8.691 13.562 1.00 98.25 163 GLY A O 1
ATOM 1369 N N . LEU A 1 164 ? -15.271 -6.901 14.905 1.00 97.19 164 LEU A N 1
ATOM 1370 C CA . LEU A 1 164 ? -14.193 -7.429 15.744 1.00 97.19 164 LEU A CA 1
ATOM 1371 C C . LEU A 1 164 ? -14.689 -7.875 17.112 1.00 97.19 164 LEU A C 1
ATOM 1373 O O . LEU A 1 164 ? -15.522 -7.195 17.743 1.00 97.19 164 LEU A O 1
#

Secondary structure (DSSP, 8-state):
-TTSHHHHHHHHHHHHH---GGGHHHHHHHHHHHHHHHHHHHHHH-TT-SSSSSSS-HHHHHHHHHHHHTHHHHHHS-----SSGGGHHHHHHHHHHHHSGGG-SS-HHHHHHHTHHHHTT--TTPPPTT-SS-TT-SSS-GGGSPPPPS-TTT----TGGGT-

Sequence (164 aa):
MTRLEGEFCTQGYVFVMNQNSERREALREGMLKQYARLNDFLMEHAPDGTYLFDDFGWAETVFTPFFMRFWFLEYYEDFDLPHESTYERVRHWRDACLAHPAAQQVSKEEIVKLYYDYAKGAGNGSLLPGRQRSSFVFEPDWRGRPWPPKDKYGHSATDEELGL

Mean predicted aligned error: 2.36 Å

Nearest PDB structures (foldseek):
  4g10-assembly1_A  TM=9.655E-01  e=1.612E-15  Sphingomonas paucimobilis
  2ahe-assembly1_A  TM=8.370E-01  e=2.399E-02  Homo sapiens
  7dw2-assembly1_A  TM=8.287E-01  e=2.169E-02  Salix babylonica
  4j2f-assembly1_A-2  TM=7.180E-01  e=2.062E-02  Ricinus communis
  5g5e-assembly1_A  TM=8.448E-01  e=1.633E-01  Mangifera indica